Protein AF-A0A6A5DTB0-F1 (afdb_monomer)

Sequence (147 aa):
MGKKVSEDTIIEECEHLIEVFKKFKGEAFDTTQPMNYAVSNIICSIVYGSRFEYDDPEFTSLVDRTNRNIQLVGSPSVQVYNLFPWIGKLIAKRKEFETLTAANKKQNLQLFSRLKETLNPQMCRGFVDAFLVRKQNLEVGKLIITY

InterPro domains:
  IPR001128 Cytochrome P450 [PF00067] (6-135)
  IPR036396 Cytochrome P450 superfamily [G3DSA:1.10.630.10] (1-143)
  IPR036396 Cytochrome P450 superfamily [SSF48264] (4-136)
  IPR050182 Cytochrome P450 family 2 [PTHR24300] (1-135)

Organism: Perca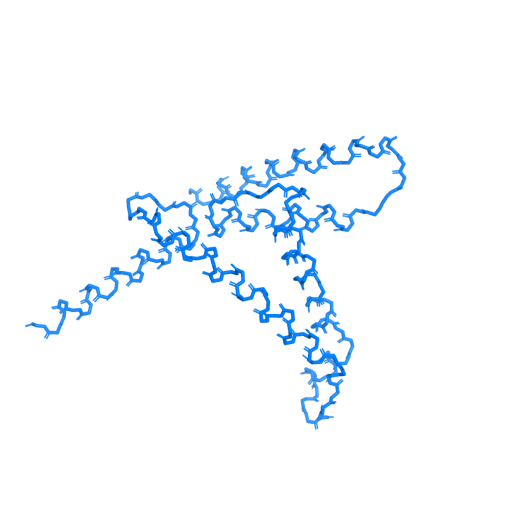 fluviatilis (NCBI:txid8168)

Solvent-accessible surface area (backbone atoms only — not comparable to full-atom values): 8368 Å² total; per-residue (Å²): 114,69,70,58,57,54,50,52,46,48,54,55,39,48,54,55,50,50,58,58,55,58,73,49,72,85,57,92,75,82,59,64,62,63,51,50,52,40,56,48,31,46,50,36,28,51,38,68,41,45,73,72,57,91,82,36,66,74,52,48,54,47,50,53,44,49,53,50,41,51,52,55,62,68,27,69,48,40,50,51,36,72,76,40,68,84,73,56,93,54,56,88,56,51,69,59,47,52,52,44,50,51,54,49,51,52,53,51,51,53,53,52,49,58,50,60,78,70,60,44,86,93,56,61,66,20,49,53,44,50,50,52,46,52,50,53,54,51,54,53,51,53,59,64,74,74,111

Mean predicted aligned error: 6.06 Å

Nearest PDB structures (foldseek):
  5tfu-assembly1_A  TM=8.035E-01  e=6.410E-06  Homo sapiens
  4wnu-assembly4_D  TM=7.936E-01  e=8.398E-06  Homo sapiens
  6csb-assembly2_B  TM=7.909E-01  e=1.889E-05  Homo sapiens
  6csd-assembly2_B  TM=8.050E-01  e=3.422E-05  Homo sapiens
  6csb-assembly4_D  TM=7.932E-01  e=3.422E-05  Homo sapiens

pLDDT: mean 89.62, std 9.79, range [47.06, 97.12]

Structure (mmCIF, N/CA/C/O backbone):
data_AF-A0A6A5DTB0-F1
#
_entry.id   AF-A0A6A5DTB0-F1
#
loop_
_atom_site.group_PDB
_atom_site.id
_atom_site.type_symbol
_atom_site.label_atom_id
_atom_site.label_alt_id
_atom_site.label_comp_id
_atom_site.label_asym_id
_atom_site.label_entity_id
_atom_site.label_seq_id
_atom_site.pdbx_PDB_ins_code
_atom_site.Cartn_x
_atom_site.Cartn_y
_atom_site.Cartn_z
_atom_site.occupancy
_atom_site.B_iso_or_equiv
_atom_site.auth_seq_id
_atom_site.auth_comp_id
_atom_site.auth_asym_id
_atom_site.auth_atom_id
_atom_site.pdbx_PDB_model_num
ATOM 1 N N . MET A 1 1 ? -20.107 -13.807 4.938 1.00 51.94 1 MET A N 1
ATOM 2 C CA . MET A 1 1 ? -20.234 -12.361 4.648 1.00 51.94 1 MET A CA 1
ATOM 3 C C . MET A 1 1 ? -18.918 -11.780 4.135 1.00 51.94 1 MET A C 1
ATOM 5 O O . MET A 1 1 ? -18.940 -11.270 3.031 1.00 51.94 1 MET A O 1
ATOM 9 N N . GLY A 1 2 ? -17.770 -11.972 4.805 1.00 62.22 2 GLY A N 1
ATOM 10 C CA . GLY A 1 2 ? -16.476 -11.443 4.319 1.00 62.22 2 GLY A CA 1
ATOM 11 C C . GLY A 1 2 ? -16.023 -11.914 2.924 1.00 62.22 2 GLY A C 1
ATOM 12 O O . GLY A 1 2 ? -15.535 -11.105 2.153 1.00 62.22 2 GLY A O 1
ATOM 13 N N . LYS A 1 3 ? -16.254 -13.186 2.557 1.00 66.12 3 LYS A N 1
ATOM 14 C CA . LYS A 1 3 ? -15.831 -13.722 1.246 1.00 66.12 3 LYS A CA 1
ATOM 15 C C . LYS A 1 3 ? -16.478 -13.007 0.047 1.00 66.12 3 LYS A C 1
ATOM 17 O O . LYS A 1 3 ? -15.789 -12.774 -0.931 1.00 66.12 3 LYS A O 1
ATOM 22 N N . LYS A 1 4 ? -17.768 -12.652 0.145 1.00 70.56 4 LYS A N 1
ATOM 23 C CA . LYS A 1 4 ? -18.483 -11.932 -0.923 1.00 70.56 4 LYS A CA 1
ATOM 24 C C . LYS A 1 4 ? -17.996 -10.489 -1.046 1.00 70.56 4 LYS A C 1
ATOM 26 O O . LYS A 1 4 ? -17.674 -10.065 -2.136 1.00 70.56 4 LYS A O 1
ATOM 31 N N . VAL A 1 5 ? -17.815 -9.800 0.084 1.00 76.88 5 VAL A N 1
ATOM 32 C CA . VAL A 1 5 ? -17.288 -8.424 0.097 1.00 76.88 5 VAL A CA 1
ATOM 33 C C . VAL A 1 5 ? -15.904 -8.353 -0.554 1.00 76.88 5 VAL A C 1
ATOM 35 O O . VAL A 1 5 ? -15.649 -7.458 -1.345 1.00 76.88 5 VAL A O 1
ATOM 38 N N . SER A 1 6 ? -15.017 -9.314 -0.272 1.00 83.31 6 SER A N 1
ATOM 39 C CA . SER A 1 6 ? -13.704 -9.358 -0.929 1.00 83.31 6 SER A CA 1
ATOM 40 C C . SER A 1 6 ? -13.793 -9.624 -2.432 1.00 83.31 6 SER A C 1
ATOM 42 O O . SER A 1 6 ? -13.006 -9.061 -3.180 1.00 83.31 6 SER A O 1
ATOM 44 N N . GLU A 1 7 ? -14.716 -10.479 -2.873 1.00 91.94 7 GLU A N 1
ATOM 45 C CA . GLU A 1 7 ? -14.945 -10.756 -4.295 1.00 91.94 7 GLU A CA 1
ATOM 46 C C . GLU A 1 7 ? -15.473 -9.516 -5.024 1.00 91.94 7 GLU A C 1
ATOM 48 O O . GLU A 1 7 ? -14.901 -9.135 -6.042 1.00 91.94 7 GLU A O 1
ATOM 53 N N . ASP A 1 8 ? -16.470 -8.838 -4.454 1.00 91.81 8 ASP A N 1
ATOM 54 C CA . ASP A 1 8 ? -17.053 -7.617 -5.016 1.00 91.81 8 ASP A CA 1
ATOM 55 C C . ASP A 1 8 ? -15.987 -6.513 -5.165 1.00 91.81 8 ASP A C 1
ATOM 57 O O . ASP A 1 8 ? -15.861 -5.922 -6.233 1.00 91.81 8 ASP A O 1
ATOM 61 N N . THR A 1 9 ? -15.138 -6.305 -4.147 1.00 92.81 9 THR A N 1
ATOM 62 C CA . THR A 1 9 ? -14.014 -5.350 -4.218 1.00 92.81 9 THR A CA 1
ATOM 63 C C . THR A 1 9 ? -12.985 -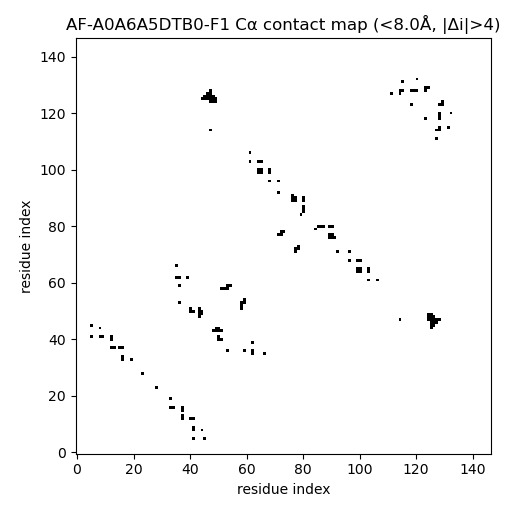5.723 -5.290 1.00 92.81 9 THR A C 1
ATOM 65 O O . THR A 1 9 ? -12.429 -4.845 -5.946 1.00 92.81 9 THR A O 1
ATOM 68 N N . ILE A 1 10 ? -12.693 -7.016 -5.475 1.00 95.56 10 ILE A N 1
ATOM 69 C CA . ILE A 1 10 ? -11.767 -7.462 -6.528 1.00 95.56 10 ILE A CA 1
ATOM 70 C C . ILE A 1 10 ? -12.368 -7.181 -7.907 1.00 95.56 10 ILE A C 1
ATOM 72 O O . ILE A 1 10 ? -11.658 -6.691 -8.781 1.00 95.56 10 ILE A O 1
ATOM 76 N N . ILE A 1 11 ? -13.655 -7.480 -8.098 1.00 96.44 11 ILE A N 1
ATOM 77 C CA . ILE A 1 11 ? -14.357 -7.246 -9.365 1.00 96.44 11 ILE A CA 1
ATOM 78 C C . ILE A 1 11 ? -14.374 -5.749 -9.693 1.00 96.44 11 ILE A C 1
ATOM 80 O O . ILE A 1 11 ? -13.992 -5.378 -10.801 1.00 96.44 11 ILE A O 1
ATOM 84 N N . GLU A 1 12 ? -14.723 -4.900 -8.726 1.00 95.38 12 GLU A N 1
ATOM 85 C CA . GLU A 1 12 ? -14.700 -3.438 -8.870 1.00 95.38 12 GLU A CA 1
ATOM 86 C C . GLU A 1 12 ? -13.308 -2.932 -9.294 1.00 95.38 12 GLU A C 1
ATOM 88 O O . GLU A 1 12 ? -13.166 -2.192 -10.269 1.00 95.38 12 GLU A O 1
ATOM 93 N N . GLU A 1 13 ? -12.238 -3.387 -8.636 1.00 96.94 13 GLU A N 1
ATOM 94 C CA . GLU A 1 13 ? -10.874 -2.987 -9.009 1.00 96.94 13 GLU A CA 1
ATOM 95 C C . GLU A 1 13 ? -10.434 -3.532 -10.372 1.00 96.94 13 GLU A C 1
ATOM 97 O O . GLU A 1 13 ? -9.682 -2.865 -11.088 1.00 96.94 13 GLU A O 1
ATOM 102 N N . CYS A 1 14 ? -10.922 -4.706 -10.783 1.00 96.94 14 CYS A N 1
ATOM 103 C CA . CYS A 1 14 ? -10.700 -5.205 -12.137 1.00 96.94 14 CYS A CA 1
ATOM 104 C C . CYS A 1 14 ? -11.321 -4.281 -13.193 1.00 96.94 14 CYS A C 1
ATOM 106 O O . CYS A 1 14 ? -10.680 -4.038 -14.216 1.00 96.94 14 CYS A O 1
ATOM 108 N N . GLU A 1 15 ? -12.517 -3.735 -12.958 1.00 96.69 15 GLU A N 1
ATOM 109 C CA . GLU A 1 15 ? -13.153 -2.778 -13.875 1.00 96.69 15 GLU A CA 1
ATOM 110 C C . GLU A 1 15 ? -12.305 -1.508 -14.028 1.00 96.69 15 GLU A C 1
ATOM 112 O O . GLU A 1 15 ? -11.998 -1.094 -15.150 1.00 96.69 15 GLU A O 1
ATOM 117 N N . HIS A 1 16 ? -11.822 -0.944 -12.918 1.00 96.12 16 HIS A N 1
ATOM 118 C CA . HI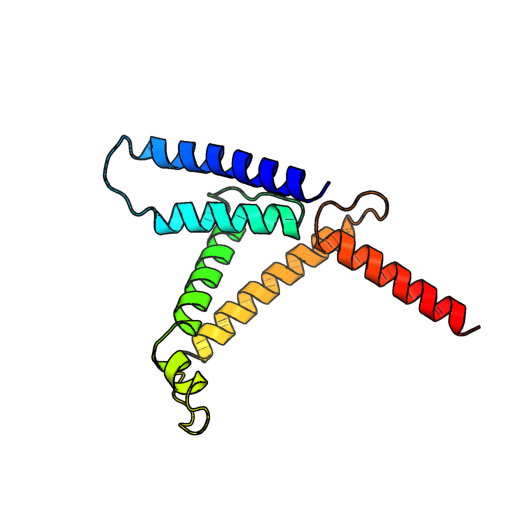S A 1 16 ? -10.924 0.215 -12.946 1.00 96.12 16 HIS A CA 1
ATOM 119 C C . HIS A 1 16 ? -9.611 -0.068 -13.685 1.00 96.12 16 HIS A C 1
ATOM 121 O O . HIS A 1 16 ? -9.158 0.744 -14.498 1.00 96.12 16 H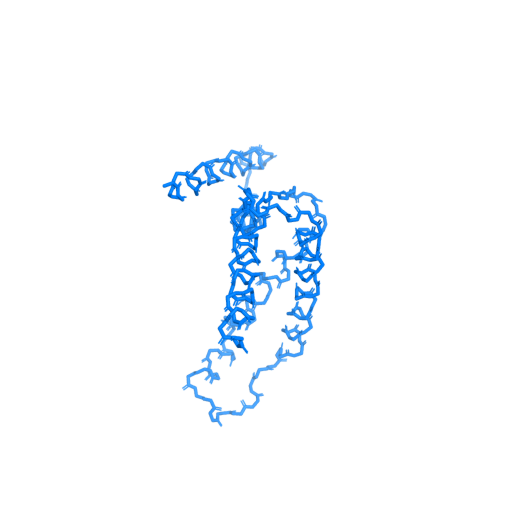IS A O 1
ATOM 127 N N . LEU A 1 17 ? -9.004 -1.229 -13.439 1.00 96.50 17 LEU A N 1
ATOM 128 C CA . LEU A 1 17 ? -7.764 -1.629 -14.094 1.00 96.50 17 LEU A CA 1
ATOM 129 C C . LEU A 1 17 ? -7.950 -1.821 -15.609 1.00 96.50 17 LEU A C 1
ATOM 131 O O . LEU A 1 17 ? -7.092 -1.407 -16.394 1.00 96.50 17 LEU A O 1
ATOM 135 N N . ILE A 1 18 ? -9.083 -2.388 -16.036 1.00 96.25 18 ILE A N 1
ATOM 136 C CA . ILE A 1 18 ? -9.440 -2.519 -17.455 1.00 96.25 18 ILE A CA 1
ATOM 137 C C . ILE A 1 18 ? -9.514 -1.139 -18.121 1.00 96.25 18 ILE A C 1
ATOM 139 O O . ILE A 1 18 ? -8.983 -0.966 -19.222 1.00 96.25 18 ILE A O 1
ATOM 143 N N . GLU A 1 19 ? -10.113 -0.142 -17.466 1.00 96.25 19 GLU A N 1
ATOM 144 C CA . GLU A 1 19 ? -10.169 1.227 -17.996 1.00 96.25 19 GLU A CA 1
ATOM 145 C C . GLU A 1 19 ? -8.783 1.865 -18.132 1.00 96.25 19 GLU A C 1
ATOM 147 O O . GLU A 1 19 ? -8.527 2.591 -19.095 1.00 96.25 19 GLU A O 1
ATOM 152 N N . VAL A 1 20 ? -7.847 1.561 -17.230 1.00 95.25 20 VAL A N 1
ATOM 153 C CA . VAL A 1 20 ? -6.445 1.980 -17.383 1.00 95.25 20 VAL A CA 1
ATOM 154 C C . VAL A 1 20 ? -5.813 1.320 -18.605 1.00 95.25 20 VAL A C 1
ATOM 156 O O . VAL A 1 20 ? -5.191 2.008 -19.412 1.00 95.25 20 VAL A O 1
ATOM 159 N N . PHE A 1 21 ? -6.004 0.014 -18.789 1.00 95.25 21 PHE A N 1
ATOM 160 C CA . PHE A 1 21 ? -5.409 -0.728 -19.904 1.00 95.25 21 PHE A CA 1
ATOM 161 C C . PHE A 1 21 ? -5.940 -0.262 -21.263 1.00 95.25 21 PHE A C 1
ATOM 163 O O . PHE A 1 21 ? -5.171 -0.120 -22.215 1.00 95.25 21 PHE A O 1
ATOM 170 N N . LYS A 1 22 ? -7.232 0.073 -21.354 1.00 96.06 22 LYS A N 1
ATOM 171 C CA . LYS A 1 22 ? -7.841 0.620 -22.578 1.00 96.06 22 LYS A CA 1
ATOM 172 C C . LYS A 1 22 ? -7.170 1.913 -23.057 1.00 96.06 22 LYS A C 1
ATOM 174 O O . LYS A 1 22 ? -7.127 2.153 -24.265 1.00 96.06 22 LYS A O 1
ATOM 179 N N . LYS A 1 23 ? -6.596 2.726 -22.157 1.00 94.81 23 LYS A N 1
ATOM 180 C CA . LYS A 1 23 ? -5.903 3.980 -22.522 1.00 94.81 23 LYS A CA 1
ATOM 181 C C . LYS A 1 23 ? -4.660 3.750 -23.386 1.00 94.81 23 LYS A C 1
ATOM 183 O O . LYS A 1 23 ? -4.313 4.634 -24.165 1.00 94.81 23 LYS A O 1
ATOM 188 N N . PHE A 1 24 ? -4.044 2.571 -23.300 1.00 93.88 24 PHE A N 1
ATOM 189 C CA . PHE A 1 24 ? -2.856 2.204 -24.078 1.00 93.88 24 PHE A CA 1
ATOM 190 C C . PHE A 1 24 ? -3.179 1.690 -25.489 1.00 93.88 24 PHE A C 1
ATOM 192 O O . PHE A 1 24 ? -2.268 1.436 -26.265 1.00 93.88 24 PHE A O 1
ATOM 199 N N . LYS A 1 25 ? -4.464 1.550 -25.856 1.00 94.56 25 LYS A N 1
ATOM 200 C CA . LYS A 1 25 ? -4.923 1.277 -27.237 1.00 94.56 25 LYS A CA 1
ATOM 201 C C . LYS A 1 25 ? -4.249 0.075 -27.928 1.00 94.56 25 LYS A C 1
ATOM 203 O O . LYS A 1 25 ? -4.107 0.060 -29.146 1.00 94.56 25 LYS A O 1
ATOM 208 N N . GLY A 1 26 ? -3.876 -0.947 -27.156 1.00 91.50 26 GLY A N 1
ATOM 209 C CA . GLY A 1 26 ? -3.232 -2.164 -27.666 1.00 91.50 26 GLY A CA 1
ATOM 210 C C . GLY A 1 26 ? -1.718 -2.057 -27.873 1.00 91.50 26 GLY A C 1
ATOM 211 O O . GLY A 1 26 ? -1.108 -3.023 -28.325 1.00 91.50 26 GLY A O 1
ATOM 212 N N . GLU A 1 27 ? -1.103 -0.925 -27.530 1.00 95.50 27 GLU A N 1
ATOM 213 C CA . GLU A 1 27 ? 0.352 -0.779 -27.506 1.00 95.50 27 GLU A CA 1
ATOM 214 C C . GLU A 1 27 ? 0.960 -1.470 -26.279 1.00 95.50 27 GLU A C 1
ATOM 216 O O . GLU A 1 27 ? 0.302 -1.670 -25.256 1.00 95.50 27 GLU A O 1
ATOM 221 N N . ALA A 1 28 ? 2.239 -1.841 -26.376 1.00 94.69 28 ALA A N 1
ATOM 222 C CA . ALA A 1 28 ? 2.971 -2.397 -25.246 1.00 94.69 28 ALA A CA 1
ATOM 223 C C . ALA A 1 28 ? 3.234 -1.314 -24.187 1.00 94.69 28 ALA A C 1
ATOM 225 O O . ALA A 1 28 ? 3.698 -0.221 -24.506 1.00 94.69 28 ALA A O 1
ATOM 226 N N . PHE A 1 29 ? 2.989 -1.639 -22.920 1.00 95.19 29 PHE A N 1
ATOM 227 C CA . PHE A 1 29 ? 3.247 -0.758 -21.782 1.00 95.19 29 PHE A CA 1
ATOM 228 C C . PHE A 1 29 ? 3.653 -1.568 -20.547 1.00 95.19 29 PHE A C 1
ATOM 230 O O . PHE A 1 29 ? 3.457 -2.783 -20.495 1.00 95.19 29 PHE A O 1
ATOM 237 N N . ASP A 1 30 ? 4.224 -0.898 -19.545 1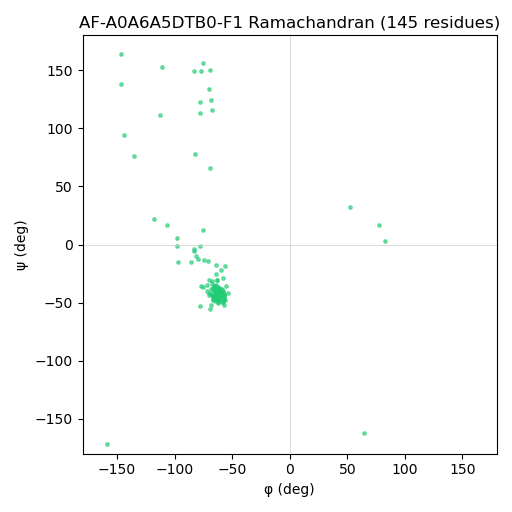.00 94.06 30 ASP A N 1
ATOM 238 C CA . ASP A 1 30 ? 4.556 -1.531 -18.269 1.00 94.06 30 ASP A CA 1
ATOM 239 C C . ASP A 1 30 ? 3.302 -1.681 -17.393 1.00 94.06 30 ASP A C 1
ATOM 241 O O . ASP A 1 30 ? 2.729 -0.702 -16.909 1.00 94.06 30 ASP A O 1
ATOM 245 N N . THR A 1 31 ? 2.882 -2.924 -17.162 1.00 95.06 31 THR A N 1
ATOM 246 C CA . THR A 1 31 ? 1.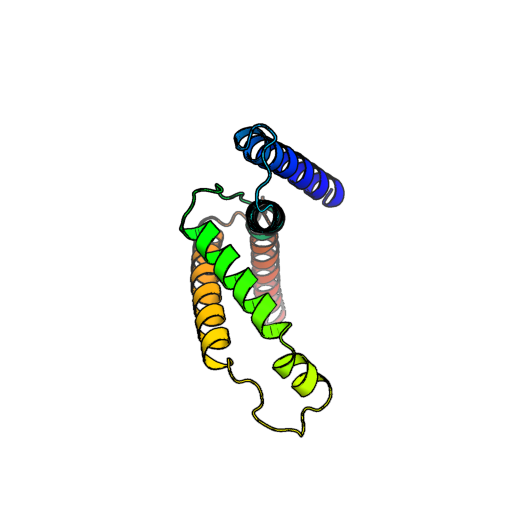722 -3.250 -16.324 1.00 95.06 31 THR A CA 1
ATOM 247 C C . THR A 1 31 ? 2.032 -3.212 -14.830 1.00 95.06 31 THR A C 1
ATOM 249 O O . THR A 1 31 ? 1.108 -3.249 -14.021 1.00 95.06 31 THR A O 1
ATOM 252 N N . THR A 1 32 ? 3.307 -3.154 -14.434 1.00 93.94 32 THR A N 1
ATOM 253 C CA . THR A 1 32 ? 3.740 -3.316 -13.038 1.00 93.94 32 THR A CA 1
ATOM 254 C C . THR A 1 32 ? 3.084 -2.292 -12.118 1.00 93.94 32 THR A C 1
ATOM 256 O O . THR A 1 32 ? 2.520 -2.655 -11.086 1.00 93.94 32 THR A O 1
ATOM 259 N N . GLN A 1 33 ? 3.121 -1.011 -12.491 1.00 93.44 33 GLN A N 1
ATOM 260 C CA . GLN A 1 33 ? 2.550 0.057 -11.671 1.00 93.44 33 GLN A CA 1
ATOM 261 C C . GLN A 1 33 ? 1.011 -0.020 -11.598 1.00 93.44 33 GLN A C 1
ATOM 263 O O . GLN A 1 33 ? 0.506 -0.086 -10.476 1.00 93.44 33 GLN A O 1
ATOM 268 N N . PRO A 1 34 ? 0.257 -0.104 -12.718 1.00 94.94 34 PRO A N 1
ATOM 269 C CA . PRO A 1 34 ? -1.195 -0.295 -12.668 1.00 94.94 34 PRO A CA 1
ATOM 270 C C . PRO A 1 34 ? -1.635 -1.499 -11.826 1.00 94.94 34 PRO A C 1
ATOM 272 O O . PRO A 1 34 ? -2.564 -1.390 -11.029 1.00 94.94 34 PRO A O 1
ATOM 275 N N . MET A 1 35 ? -0.931 -2.632 -11.942 1.00 96.38 35 MET A N 1
ATOM 276 C CA . MET A 1 35 ? -1.215 -3.826 -11.142 1.00 96.38 35 MET A CA 1
ATOM 277 C C . MET A 1 35 ? -0.986 -3.582 -9.649 1.00 96.38 35 MET A C 1
ATOM 279 O O . MET A 1 35 ? -1.809 -3.977 -8.823 1.00 96.38 35 MET A O 1
ATOM 283 N N . ASN A 1 36 ? 0.110 -2.910 -9.288 1.00 96.12 36 ASN A N 1
ATOM 284 C CA . ASN A 1 36 ? 0.395 -2.594 -7.891 1.00 96.12 36 ASN A CA 1
ATOM 285 C C . ASN A 1 36 ? -0.640 -1.630 -7.301 1.00 96.12 36 ASN A C 1
ATOM 287 O O . ASN A 1 36 ? -0.982 -1.771 -6.127 1.00 96.12 36 ASN A O 1
ATOM 291 N N . TYR A 1 37 ? -1.155 -0.682 -8.090 1.00 96.69 37 TYR A N 1
ATOM 292 C CA . TYR A 1 37 ? -2.226 0.221 -7.664 1.00 96.69 37 TYR A CA 1
ATOM 293 C C . TYR A 1 37 ? -3.529 -0.546 -7.431 1.00 96.69 37 TYR A C 1
ATOM 295 O O . TYR A 1 37 ? -4.079 -0.443 -6.338 1.00 96.69 37 TYR A O 1
ATOM 303 N N . ALA A 1 38 ? -3.943 -1.413 -8.358 1.00 97.12 38 ALA A N 1
ATOM 304 C CA . ALA A 1 38 ? -5.132 -2.252 -8.185 1.00 97.12 38 ALA A CA 1
ATOM 305 C C . ALA A 1 38 ? -5.059 -3.128 -6.925 1.00 97.12 38 ALA A C 1
ATOM 307 O O . ALA A 1 38 ? -5.934 -3.075 -6.061 1.00 97.12 38 ALA A O 1
ATOM 308 N N . VAL A 1 39 ? -3.969 -3.885 -6.754 1.00 96.50 39 VAL A N 1
ATOM 309 C CA . VAL A 1 39 ? -3.795 -4.762 -5.582 1.00 96.50 39 VAL A CA 1
ATOM 310 C C . VAL A 1 39 ? -3.754 -3.955 -4.286 1.00 96.50 39 VAL A C 1
ATOM 312 O O . VAL A 1 39 ? -4.365 -4.345 -3.288 1.00 96.50 39 VAL A O 1
ATOM 315 N N . SER A 1 40 ? -3.068 -2.810 -4.293 1.00 96.56 40 SER A N 1
ATOM 316 C CA . SER A 1 40 ? -3.008 -1.940 -3.120 1.00 96.56 40 SER A CA 1
ATOM 317 C C . SER A 1 40 ? -4.375 -1.366 -2.771 1.00 96.56 40 SER A C 1
ATOM 319 O O . SER A 1 40 ? -4.696 -1.294 -1.589 1.00 96.56 40 SER A O 1
ATOM 321 N N . ASN A 1 41 ? -5.200 -1.014 -3.757 1.00 96.56 41 ASN A N 1
ATOM 322 C CA . ASN A 1 41 ? -6.549 -0.515 -3.514 1.00 96.56 41 ASN A CA 1
ATOM 323 C C . ASN A 1 41 ? -7.493 -1.576 -2.957 1.00 96.56 41 ASN A C 1
ATOM 325 O O . ASN A 1 41 ? -8.268 -1.266 -2.054 1.00 96.56 41 ASN A O 1
ATOM 329 N N . ILE A 1 42 ? -7.395 -2.826 -3.419 1.00 96.19 42 ILE A N 1
ATOM 330 C CA . ILE A 1 42 ? -8.145 -3.945 -2.826 1.00 96.19 42 ILE A CA 1
ATOM 331 C C . ILE A 1 42 ? -7.804 -4.049 -1.333 1.00 96.19 42 ILE A C 1
ATOM 333 O O . ILE A 1 42 ? -8.692 -4.099 -0.479 1.00 96.19 42 ILE A O 1
ATOM 337 N N . ILE A 1 43 ? -6.509 -4.017 -0.995 1.00 95.06 43 ILE A N 1
ATOM 338 C CA . ILE A 1 43 ? -6.047 -4.053 0.399 1.00 95.06 43 ILE A CA 1
ATOM 339 C C . ILE A 1 43 ? -6.543 -2.823 1.168 1.00 95.06 43 ILE A C 1
ATOM 341 O O . ILE A 1 43 ? -7.057 -2.968 2.275 1.00 95.06 43 ILE A O 1
ATOM 345 N N . CYS A 1 44 ? -6.425 -1.623 0.598 1.00 94.75 44 CYS A N 1
ATOM 346 C CA . CYS A 1 44 ? -6.872 -0.381 1.225 1.00 94.75 44 CYS A CA 1
ATOM 347 C C . CYS A 1 44 ? -8.376 -0.393 1.512 1.00 94.75 44 CYS A C 1
ATOM 349 O O . CYS A 1 44 ? -8.789 -0.036 2.615 1.00 94.75 44 CYS A O 1
ATOM 351 N N . SER A 1 45 ? -9.180 -0.884 0.574 1.00 94.81 45 SER A N 1
ATOM 352 C CA . SER A 1 45 ? -10.629 -1.003 0.724 1.00 94.81 45 SER A CA 1
ATOM 353 C C . SER A 1 45 ? -10.992 -1.958 1.858 1.00 94.81 45 SER A C 1
ATOM 355 O O . SER A 1 45 ? -11.834 -1.638 2.689 1.00 94.81 45 SER A O 1
ATOM 357 N N . ILE A 1 46 ? -10.286 -3.084 1.991 1.00 93.50 46 ILE A N 1
ATOM 358 C CA . ILE A 1 46 ? -10.498 -4.029 3.100 1.00 93.50 46 ILE A CA 1
ATOM 359 C C . ILE A 1 46 ? -10.022 -3.445 4.443 1.00 93.50 46 ILE A C 1
ATOM 361 O O . ILE A 1 46 ? -10.669 -3.621 5.481 1.00 93.50 46 ILE A O 1
ATOM 365 N N . VAL A 1 47 ? -8.872 -2.766 4.455 1.00 93.69 47 VAL A N 1
ATOM 366 C CA . VAL A 1 47 ? -8.232 -2.284 5.686 1.00 93.69 47 VAL A CA 1
ATOM 367 C C . VAL A 1 47 ? -8.914 -1.027 6.221 1.00 93.69 47 VAL A C 1
ATOM 369 O O . VAL A 1 47 ? -9.297 -0.986 7.393 1.00 93.69 47 VAL A O 1
ATOM 372 N N . TYR A 1 48 ? -9.068 -0.014 5.374 1.00 93.25 48 TYR A N 1
ATOM 373 C CA . TYR A 1 48 ? -9.577 1.309 5.734 1.00 93.25 48 TYR A CA 1
ATOM 374 C C . TYR A 1 48 ? -11.073 1.470 5.451 1.00 93.25 48 TYR A C 1
ATOM 376 O O . TYR A 1 48 ? -11.683 2.398 5.975 1.00 93.25 48 TYR A O 1
ATOM 384 N N . GLY A 1 49 ? -11.675 0.572 4.665 1.00 91.81 49 GLY A N 1
ATOM 385 C CA . GLY A 1 49 ? -13.061 0.716 4.218 1.00 91.81 49 GLY A CA 1
ATOM 386 C C . GLY A 1 49 ? -13.228 1.725 3.080 1.00 91.81 49 GLY A C 1
ATOM 387 O O . GLY A 1 49 ? -14.334 2.216 2.876 1.00 91.81 49 GLY A O 1
ATOM 388 N N . SER A 1 50 ? -12.143 2.090 2.388 1.00 90.75 50 SER A N 1
ATOM 389 C CA . SER A 1 50 ? -12.151 3.100 1.326 1.00 90.75 50 SER A CA 1
ATOM 390 C C . SER A 1 50 ? -11.149 2.787 0.214 1.00 90.75 50 SER A C 1
ATOM 392 O O . SER A 1 50 ? -9.999 2.433 0.495 1.00 90.75 50 SER A O 1
ATOM 394 N N . ARG A 1 51 ? -11.583 3.006 -1.029 1.00 93.31 51 ARG A N 1
ATOM 395 C CA . ARG A 1 51 ? -10.755 3.026 -2.238 1.00 93.31 51 ARG A CA 1
ATOM 396 C C . ARG A 1 51 ? -10.097 4.400 -2.416 1.00 93.31 51 ARG A C 1
ATOM 398 O O . ARG A 1 51 ? -10.681 5.411 -2.031 1.00 93.31 51 ARG A O 1
ATOM 405 N N . PHE A 1 52 ? -8.912 4.432 -3.021 1.00 94.69 52 PHE A N 1
ATOM 406 C CA . PHE A 1 52 ? -8.235 5.659 -3.442 1.00 94.69 52 PHE A CA 1
ATOM 407 C C . PHE A 1 52 ? -8.189 5.767 -4.968 1.00 94.69 52 PHE A C 1
ATOM 409 O O . PHE A 1 52 ? -8.187 4.758 -5.673 1.00 94.69 52 PHE A O 1
ATOM 416 N N . GLU A 1 53 ? -8.128 6.983 -5.502 1.00 94.75 53 GLU A N 1
ATOM 417 C CA . GLU A 1 53 ? -7.968 7.163 -6.944 1.00 94.75 53 GLU A CA 1
ATOM 418 C C . GLU A 1 53 ? -6.524 6.906 -7.390 1.00 94.75 53 GLU A C 1
ATOM 420 O O . GLU A 1 53 ? -5.569 7.135 -6.649 1.00 94.75 53 GLU A O 1
ATOM 425 N N . TYR A 1 54 ? -6.341 6.427 -8.623 1.00 94.00 54 TYR A N 1
ATOM 426 C CA . TYR A 1 54 ? -5.001 6.121 -9.148 1.00 94.00 54 TYR A CA 1
ATOM 427 C C . TYR A 1 54 ? -4.165 7.374 -9.442 1.00 94.00 54 TYR A C 1
ATOM 429 O O . TYR A 1 54 ? -2.960 7.260 -9.650 1.00 94.00 54 TYR A O 1
ATOM 437 N N . ASP A 1 55 ? -4.782 8.553 -9.476 1.00 92.62 55 ASP A N 1
ATOM 438 C CA . ASP A 1 55 ? -4.114 9.848 -9.589 1.00 92.62 55 ASP A CA 1
ATOM 439 C C . ASP A 1 55 ? -3.931 10.551 -8.234 1.00 92.62 55 ASP A C 1
ATOM 441 O O . ASP A 1 55 ? -3.310 11.613 -8.193 1.00 92.62 55 ASP A O 1
ATOM 445 N N . ASP A 1 56 ? -4.393 9.956 -7.125 1.00 95.94 56 ASP A N 1
ATOM 446 C CA . ASP A 1 56 ? -4.177 10.492 -5.781 1.00 95.94 56 ASP A CA 1
ATOM 447 C C . ASP A 1 56 ? -2.678 10.417 -5.409 1.00 95.94 56 ASP A C 1
ATOM 449 O O . ASP A 1 56 ? -2.113 9.320 -5.262 1.00 95.94 56 ASP A O 1
ATOM 453 N N . PRO A 1 57 ? -1.996 11.563 -5.211 1.00 94.62 57 PRO A N 1
ATOM 454 C CA . PRO A 1 57 ? -0.582 11.589 -4.848 1.00 94.62 57 PRO A CA 1
ATOM 455 C C . PRO A 1 57 ? -0.283 10.940 -3.489 1.00 94.62 57 PRO A C 1
ATOM 457 O O . PRO A 1 57 ? 0.808 10.401 -3.289 1.00 94.62 57 PRO A O 1
ATOM 460 N N . GLU A 1 58 ? -1.222 10.990 -2.536 1.00 92.38 58 GLU A N 1
ATOM 461 C CA . GLU A 1 58 ? -1.057 10.377 -1.214 1.00 92.38 58 GLU A CA 1
ATOM 462 C C . GLU A 1 58 ? -1.046 8.845 -1.341 1.00 92.38 58 GLU A C 1
ATOM 464 O O . GLU A 1 58 ? -0.199 8.167 -0.740 1.00 92.38 58 GLU A O 1
ATOM 469 N N . PHE A 1 59 ? -1.942 8.304 -2.168 1.00 95.25 59 PHE A N 1
ATOM 470 C CA . PHE A 1 59 ? -2.031 6.877 -2.459 1.00 95.25 59 PHE A CA 1
ATOM 471 C C . PHE A 1 59 ? -0.845 6.376 -3.284 1.00 95.25 59 PHE A C 1
ATOM 473 O O . PHE A 1 59 ? -0.127 5.473 -2.849 1.00 95.25 59 PHE A O 1
ATOM 480 N N . THR A 1 60 ? -0.582 6.987 -4.438 1.00 95.88 60 THR A N 1
ATOM 481 C CA . THR A 1 60 ? 0.507 6.566 -5.337 1.00 95.88 60 THR A CA 1
ATOM 482 C C . THR A 1 60 ? 1.862 6.595 -4.626 1.00 95.88 60 THR A C 1
ATOM 484 O O . THR A 1 60 ? 2.601 5.611 -4.662 1.00 95.88 60 THR A O 1
ATOM 487 N N . SER A 1 61 ? 2.141 7.637 -3.831 1.00 95.44 61 SER A N 1
ATOM 488 C CA . SER A 1 61 ? 3.354 7.714 -3.005 1.00 95.44 61 SER A CA 1
ATOM 489 C C . SER A 1 61 ? 3.446 6.597 -1.959 1.00 95.44 61 SER A C 1
ATOM 491 O O . SER A 1 61 ? 4.535 6.087 -1.675 1.00 95.44 61 SER A O 1
ATOM 493 N N . LEU A 1 62 ? 2.333 6.209 -1.329 1.00 95.88 62 LEU A N 1
ATOM 494 C CA . LEU A 1 62 ? 2.302 5.083 -0.389 1.00 95.88 62 LEU A CA 1
ATOM 495 C C . LEU A 1 62 ? 2.639 3.765 -1.080 1.00 95.88 62 LEU A C 1
ATOM 497 O O . LEU A 1 62 ? 3.460 2.998 -0.562 1.00 95.88 62 LEU A O 1
ATOM 501 N N . VAL A 1 63 ? 2.028 3.513 -2.237 1.00 96.62 63 VAL A N 1
ATOM 502 C CA . VAL A 1 63 ? 2.244 2.283 -3.001 1.00 96.62 63 VAL A CA 1
ATOM 503 C C . VAL A 1 63 ? 3.678 2.218 -3.516 1.00 96.62 63 VAL A C 1
ATOM 505 O O . VAL A 1 63 ? 4.351 1.211 -3.305 1.00 96.62 63 VAL A O 1
ATOM 508 N N . ASP A 1 64 ? 4.207 3.305 -4.070 1.00 96.00 64 ASP A N 1
ATOM 509 C CA . ASP A 1 64 ? 5.568 3.349 -4.611 1.00 96.00 64 ASP A CA 1
ATOM 510 C C . ASP A 1 64 ? 6.629 3.123 -3.523 1.00 96.00 64 ASP A C 1
ATOM 512 O O . ASP A 1 64 ? 7.552 2.318 -3.693 1.00 96.00 64 ASP A O 1
ATOM 516 N N . ARG A 1 65 ? 6.472 3.753 -2.348 1.00 96.50 65 ARG A N 1
ATOM 517 C CA . ARG A 1 65 ? 7.352 3.503 -1.190 1.00 96.50 65 ARG A CA 1
ATOM 518 C C . ARG A 1 65 ? 7.240 2.064 -0.690 1.00 96.50 65 ARG A C 1
ATOM 520 O O . ARG A 1 65 ? 8.248 1.472 -0.301 1.00 96.50 65 ARG A O 1
ATOM 527 N N . THR A 1 66 ? 6.037 1.490 -0.701 1.00 95.62 66 THR A N 1
ATOM 528 C CA . THR A 1 66 ? 5.805 0.094 -0.298 1.00 95.62 66 THR A CA 1
ATOM 529 C C . THR A 1 66 ? 6.466 -0.879 -1.271 1.00 95.62 66 THR A C 1
ATOM 531 O O . THR A 1 66 ? 7.220 -1.748 -0.834 1.00 95.62 66 THR A O 1
ATOM 534 N N . ASN A 1 67 ? 6.293 -0.677 -2.577 1.00 95.06 67 ASN A N 1
ATOM 535 C CA . ASN A 1 67 ? 6.954 -1.454 -3.624 1.00 95.06 67 ASN A CA 1
ATOM 536 C C . ASN A 1 67 ? 8.474 -1.385 -3.487 1.00 95.06 67 ASN A C 1
ATOM 538 O O . ASN A 1 67 ? 9.158 -2.409 -3.543 1.00 95.06 67 ASN A O 1
ATOM 542 N N . ARG A 1 68 ? 9.014 -0.189 -3.226 1.00 94.81 68 ARG A N 1
ATOM 543 C CA . ARG A 1 68 ? 10.446 -0.026 -2.988 1.00 94.81 68 ARG A CA 1
ATOM 544 C C . ARG A 1 68 ? 10.909 -0.787 -1.747 1.00 94.81 68 ARG A C 1
ATOM 546 O O . ARG A 1 68 ? 11.924 -1.474 -1.809 1.00 94.81 68 ARG A O 1
ATOM 553 N N . ASN A 1 69 ? 10.168 -0.722 -0.644 1.00 93.62 69 ASN A N 1
ATOM 554 C CA . ASN A 1 69 ? 10.476 -1.499 0.557 1.00 93.62 69 ASN A CA 1
ATOM 555 C C . ASN A 1 69 ? 10.468 -3.010 0.292 1.00 93.62 69 ASN A C 1
ATOM 557 O O . ASN A 1 69 ? 11.383 -3.698 0.741 1.00 93.62 69 ASN A O 1
ATOM 561 N N . ILE A 1 70 ? 9.498 -3.520 -0.472 1.00 92.50 70 ILE A N 1
ATOM 562 C CA . ILE A 1 70 ? 9.435 -4.938 -0.856 1.00 92.50 70 ILE A CA 1
ATOM 563 C C . ILE A 1 70 ? 10.677 -5.330 -1.664 1.00 92.50 70 ILE A C 1
ATOM 565 O O . ILE A 1 70 ? 11.317 -6.332 -1.349 1.00 92.50 70 ILE A O 1
ATOM 569 N N . GLN A 1 71 ? 11.087 -4.515 -2.641 1.00 92.56 71 GLN A N 1
ATOM 570 C CA . GLN A 1 71 ? 12.319 -4.754 -3.403 1.00 92.56 71 GLN A CA 1
ATOM 571 C C . GLN A 1 71 ? 13.572 -4.750 -2.514 1.00 92.56 71 GLN A C 1
ATOM 573 O O . GLN A 1 71 ? 14.479 -5.556 -2.716 1.00 92.56 71 GLN A O 1
ATOM 578 N N . LEU A 1 72 ? 13.640 -3.850 -1.526 1.00 91.25 72 LEU A N 1
ATOM 579 C CA . LEU A 1 72 ? 14.765 -3.778 -0.591 1.00 91.25 72 LEU A CA 1
ATOM 580 C C . LEU A 1 72 ? 14.837 -5.023 0.300 1.00 91.25 72 LEU A C 1
ATOM 582 O O . LEU A 1 72 ? 15.915 -5.599 0.447 1.00 91.25 72 LEU A O 1
ATOM 586 N N . VAL A 1 73 ? 13.704 -5.468 0.849 1.00 89.62 73 VAL A N 1
ATOM 587 C CA . VAL A 1 73 ? 13.623 -6.683 1.679 1.00 89.62 73 VAL A CA 1
ATOM 588 C C . VAL A 1 73 ? 13.886 -7.943 0.852 1.00 89.62 73 VAL A C 1
ATOM 590 O O . VAL A 1 73 ? 14.513 -8.879 1.339 1.00 89.62 73 VAL A O 1
ATOM 593 N N . GLY A 1 74 ? 13.475 -7.951 -0.416 1.00 89.25 74 GLY A N 1
ATOM 594 C CA . GLY A 1 74 ? 13.750 -9.029 -1.362 1.00 89.25 74 GLY A CA 1
ATOM 595 C C . GLY A 1 74 ? 15.163 -9.017 -1.952 1.00 89.25 74 GLY A C 1
ATOM 596 O O . GLY A 1 74 ? 15.481 -9.898 -2.747 1.00 89.25 74 GLY A O 1
ATOM 597 N N . SER A 1 75 ? 16.017 -8.049 -1.608 1.00 89.81 75 SER A N 1
ATOM 598 C CA . SER A 1 75 ? 17.344 -7.924 -2.220 1.00 89.81 75 SER A CA 1
ATOM 599 C C . SER A 1 75 ? 18.299 -9.061 -1.812 1.00 89.81 75 SER A C 1
ATOM 601 O O . SER A 1 75 ? 18.215 -9.556 -0.684 1.00 89.81 75 SER A O 1
ATOM 603 N N . PRO A 1 76 ? 19.264 -9.451 -2.674 1.00 88.19 76 PRO A N 1
ATOM 604 C CA . PRO A 1 76 ? 20.195 -10.541 -2.370 1.00 88.19 76 PRO A CA 1
ATOM 605 C C . PRO A 1 76 ? 20.970 -10.351 -1.062 1.00 88.19 76 PRO A C 1
ATOM 607 O O . PRO A 1 76 ? 21.196 -11.311 -0.333 1.00 88.19 76 PRO A O 1
ATOM 610 N N . SER A 1 77 ? 21.340 -9.112 -0.721 1.00 85.88 77 SER A N 1
ATOM 611 C CA . SER A 1 77 ? 22.059 -8.827 0.525 1.00 85.88 77 SER A CA 1
ATOM 612 C C . SER A 1 77 ? 21.213 -9.095 1.771 1.00 85.88 77 SER A C 1
ATOM 614 O O . SER A 1 77 ? 21.736 -9.607 2.760 1.00 85.88 77 SER A O 1
ATOM 616 N N . VAL A 1 78 ? 19.909 -8.802 1.722 1.00 86.50 78 VAL A N 1
ATOM 617 C CA . VAL A 1 78 ? 18.971 -9.128 2.806 1.00 86.50 78 VAL A CA 1
ATOM 618 C C . VAL A 1 78 ? 18.705 -10.630 2.856 1.00 86.50 78 VAL A C 1
ATOM 620 O O . VAL A 1 78 ? 18.701 -11.200 3.942 1.00 86.50 78 VAL A O 1
ATOM 623 N N . GLN A 1 79 ? 18.560 -11.299 1.709 1.00 87.81 79 GLN A N 1
ATOM 624 C CA . GLN A 1 79 ? 18.379 -12.755 1.671 1.00 87.81 79 GLN A CA 1
ATOM 625 C C . GLN A 1 79 ? 19.581 -13.504 2.269 1.00 87.81 79 GLN A C 1
ATOM 627 O O . GLN A 1 79 ? 19.396 -14.399 3.090 1.00 87.81 79 GLN A O 1
ATOM 632 N N . VAL A 1 80 ? 20.811 -13.102 1.930 1.00 87.56 80 VAL A N 1
ATOM 633 C CA . VAL A 1 80 ? 22.037 -13.676 2.512 1.00 87.56 80 VAL A CA 1
ATOM 634 C C . VAL A 1 80 ? 22.107 -13.420 4.016 1.00 87.56 80 VAL A C 1
ATOM 636 O O . VAL A 1 80 ? 22.425 -14.337 4.769 1.00 87.56 80 VAL A O 1
ATOM 639 N N . TYR A 1 81 ? 21.765 -12.209 4.470 1.00 85.69 81 TYR A N 1
ATOM 640 C CA . TYR A 1 81 ? 21.683 -11.903 5.900 1.00 85.69 81 TYR A CA 1
ATOM 641 C C . TYR A 1 81 ? 20.643 -12.775 6.622 1.00 85.69 81 TYR A C 1
ATOM 643 O O . TYR A 1 81 ? 20.915 -13.266 7.713 1.00 85.69 81 TYR A O 1
ATOM 651 N N . ASN A 1 82 ? 19.480 -13.019 6.010 1.00 86.06 82 ASN A N 1
ATOM 652 C CA . ASN A 1 82 ? 18.438 -13.873 6.585 1.00 86.06 82 ASN A CA 1
ATOM 653 C C . ASN A 1 82 ? 18.876 -15.343 6.697 1.00 86.06 82 ASN A C 1
ATOM 655 O O . ASN A 1 82 ? 18.502 -16.011 7.657 1.00 86.06 82 ASN A O 1
ATOM 659 N N . LEU A 1 83 ? 19.664 -15.846 5.739 1.00 89.62 83 LEU A N 1
ATOM 660 C CA . LEU A 1 83 ? 20.216 -17.207 5.775 1.00 89.62 83 LEU A CA 1
ATOM 661 C C . LEU A 1 83 ? 21.374 -17.340 6.771 1.00 89.62 83 LEU A C 1
ATOM 663 O O . LEU A 1 83 ? 21.510 -18.368 7.431 1.00 89.62 83 LEU A O 1
ATOM 667 N N . PHE A 1 84 ? 22.198 -16.300 6.890 1.00 89.06 84 PHE A N 1
ATOM 668 C CA . PHE A 1 84 ? 23.403 -16.304 7.711 1.00 89.06 84 PHE A CA 1
ATOM 669 C C . PHE A 1 84 ? 23.509 -15.012 8.538 1.00 89.06 84 PHE A C 1
ATOM 671 O O . PHE A 1 84 ? 24.321 -14.129 8.233 1.00 89.06 84 PHE A O 1
ATOM 678 N N . PRO A 1 85 ? 22.729 -14.889 9.627 1.00 82.00 85 PRO A N 1
ATOM 679 C CA . PRO A 1 85 ? 22.636 -13.650 10.405 1.00 82.00 85 PRO A CA 1
ATOM 680 C C . PRO A 1 85 ? 23.957 -13.249 11.080 1.00 82.00 85 PRO A C 1
ATOM 682 O O . PRO A 1 85 ? 24.142 -12.088 11.451 1.00 82.00 85 PRO A O 1
ATOM 685 N N . TRP A 1 86 ? 24.903 -14.186 11.209 1.00 84.69 86 TRP A N 1
ATOM 686 C CA . TRP A 1 86 ? 26.238 -13.945 11.756 1.00 84.69 86 TRP A CA 1
ATOM 687 C C . TRP A 1 86 ? 27.187 -13.199 10.803 1.00 84.69 86 TRP A C 1
ATOM 689 O O . TRP A 1 86 ? 28.211 -12.704 11.264 1.00 84.69 86 TRP A O 1
ATOM 699 N N . ILE A 1 87 ? 26.871 -13.059 9.505 1.00 75.31 87 ILE A N 1
ATOM 700 C CA . ILE A 1 87 ? 27.745 -12.379 8.516 1.00 75.31 87 ILE A CA 1
ATOM 701 C C . ILE A 1 87 ? 27.705 -10.832 8.666 1.00 75.31 87 ILE A C 1
ATOM 703 O O . ILE A 1 87 ? 28.259 -10.080 7.870 1.00 75.31 87 ILE A O 1
ATOM 707 N N . GLY A 1 88 ? 27.140 -10.298 9.752 1.00 67.00 88 GLY A N 1
ATOM 708 C CA . GLY A 1 88 ? 27.238 -8.873 10.080 1.00 67.00 88 GLY A CA 1
ATOM 709 C C . GLY A 1 88 ? 26.551 -7.946 9.062 1.00 67.00 88 GLY A C 1
ATOM 710 O O . GLY A 1 88 ? 25.669 -8.355 8.313 1.00 67.00 88 GLY A O 1
ATOM 711 N N . LYS A 1 89 ? 26.898 -6.649 9.093 1.00 65.38 89 LYS A N 1
ATOM 712 C CA . LYS A 1 89 ? 26.168 -5.527 8.453 1.00 65.38 89 LYS A CA 1
ATOM 713 C C . LYS A 1 89 ? 26.217 -5.521 6.908 1.00 65.38 89 LYS A C 1
ATOM 715 O O . LYS A 1 89 ? 26.737 -4.586 6.310 1.00 65.38 89 LYS A O 1
ATOM 720 N N . LEU A 1 90 ? 25.611 -6.508 6.254 1.00 65.56 90 LEU A N 1
ATOM 721 C CA . LEU A 1 90 ? 25.500 -6.595 4.788 1.00 65.56 90 LEU A CA 1
ATOM 722 C C . LEU A 1 90 ? 24.343 -5.781 4.183 1.00 65.56 90 LEU A C 1
ATOM 724 O O . LEU A 1 90 ? 24.237 -5.663 2.962 1.00 65.56 90 LEU A O 1
ATOM 728 N N . ILE A 1 91 ? 23.477 -5.176 5.001 1.00 71.50 91 ILE A N 1
ATOM 729 C CA . ILE A 1 91 ? 22.309 -4.433 4.506 1.00 71.50 91 ILE A CA 1
ATOM 730 C C . ILE A 1 91 ? 22.724 -3.012 4.088 1.00 71.50 91 ILE A C 1
ATOM 732 O O . ILE A 1 91 ? 22.473 -2.032 4.790 1.00 71.50 91 ILE A O 1
ATOM 736 N N . ALA A 1 92 ? 23.343 -2.899 2.909 1.00 69.94 92 ALA A N 1
ATOM 737 C CA . ALA A 1 92 ? 23.835 -1.644 2.325 1.00 69.94 92 ALA A CA 1
ATOM 738 C C . ALA A 1 92 ? 22.758 -0.546 2.172 1.00 69.94 92 ALA A C 1
ATOM 740 O O . ALA A 1 92 ? 23.083 0.632 2.052 1.00 69.94 92 ALA A O 1
ATOM 741 N N . LYS A 1 93 ? 21.469 -0.913 2.213 1.00 82.38 93 LYS A N 1
ATOM 742 C CA . LYS A 1 93 ? 20.323 -0.004 2.023 1.00 82.38 93 LYS A CA 1
ATOM 743 C C . LYS A 1 93 ? 19.405 0.110 3.240 1.00 82.38 93 LYS A C 1
ATOM 745 O O . LYS A 1 93 ? 18.250 0.511 3.125 1.00 82.38 93 LYS A O 1
ATOM 750 N N . ARG A 1 94 ? 19.915 -0.210 4.433 1.00 84.56 94 ARG A N 1
ATOM 751 C CA . ARG A 1 94 ? 19.128 -0.172 5.674 1.00 84.56 94 ARG A CA 1
ATOM 752 C C . ARG A 1 94 ? 18.519 1.208 5.951 1.00 84.56 94 ARG A C 1
ATOM 754 O O . ARG A 1 94 ? 17.344 1.293 6.278 1.00 84.56 94 ARG A O 1
ATOM 761 N N . LYS A 1 95 ? 19.291 2.285 5.769 1.00 89.25 95 LYS A N 1
ATOM 762 C CA . LYS A 1 95 ? 18.826 3.663 6.009 1.00 89.25 95 LYS A CA 1
ATOM 763 C C . LYS A 1 95 ? 17.687 4.072 5.068 1.00 89.25 95 LYS A C 1
ATOM 765 O O . LYS A 1 95 ? 16.758 4.759 5.485 1.00 89.25 95 LYS A O 1
ATOM 770 N N . GLU A 1 96 ? 17.758 3.649 3.806 1.00 92.12 96 GLU A N 1
ATOM 771 C CA . GLU A 1 96 ? 16.695 3.868 2.817 1.00 92.12 96 GLU A CA 1
ATOM 772 C C . GLU A 1 96 ? 15.411 3.157 3.267 1.00 92.12 96 GLU A C 1
ATOM 774 O O . GLU A 1 96 ? 14.373 3.799 3.402 1.00 92.12 96 GLU A O 1
ATOM 779 N N . PHE A 1 97 ? 15.511 1.870 3.617 1.00 91.06 97 PHE A N 1
ATOM 780 C CA . PHE A 1 97 ? 14.389 1.079 4.131 1.00 91.06 97 PHE A CA 1
ATOM 781 C C . PHE A 1 97 ? 13.753 1.693 5.389 1.00 91.06 97 PHE A C 1
ATOM 783 O O . PHE A 1 97 ? 12.532 1.824 5.473 1.00 91.06 97 PHE A O 1
ATOM 790 N N . GLU A 1 98 ? 14.567 2.110 6.363 1.00 92.31 98 GLU A N 1
ATOM 791 C CA . GLU A 1 98 ? 14.090 2.756 7.592 1.00 92.31 98 GLU A CA 1
ATOM 792 C C . GLU A 1 98 ? 13.350 4.067 7.288 1.00 92.31 98 GLU A C 1
ATOM 794 O O . GLU A 1 98 ? 12.282 4.317 7.847 1.00 92.31 98 GLU A O 1
ATOM 799 N N . THR A 1 99 ? 13.869 4.870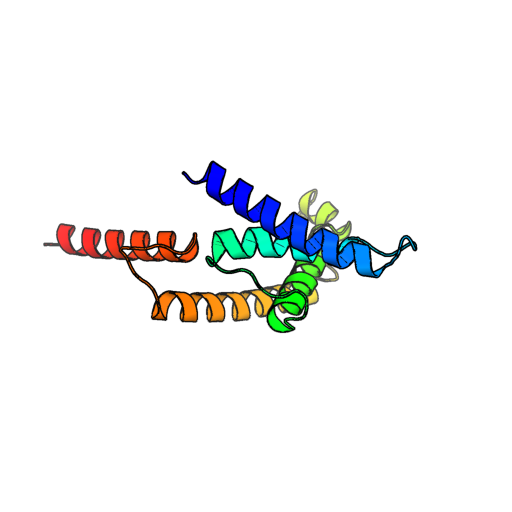 6.355 1.00 96.06 99 THR A N 1
ATOM 800 C CA . THR A 1 99 ? 13.268 6.152 5.952 1.00 96.06 99 THR A CA 1
ATOM 801 C C . THR A 1 99 ? 11.910 5.947 5.281 1.00 96.06 99 THR A C 1
ATOM 803 O O . THR A 1 99 ? 10.920 6.572 5.668 1.00 96.06 99 THR A O 1
ATOM 806 N N . LEU A 1 100 ? 11.838 5.034 4.310 1.00 95.69 100 LEU A N 1
ATOM 807 C CA . LEU A 1 100 ? 10.605 4.698 3.596 1.00 95.69 100 LEU A CA 1
ATOM 808 C C . LEU A 1 100 ? 9.555 4.107 4.547 1.00 95.69 100 LEU A C 1
ATOM 810 O O . LEU A 1 100 ? 8.393 4.511 4.530 1.00 95.69 100 LEU A O 1
ATOM 814 N N . THR A 1 101 ? 9.974 3.198 5.431 1.00 94.00 101 THR A N 1
ATOM 815 C CA . THR A 1 101 ? 9.104 2.591 6.449 1.00 94.00 101 THR A CA 1
ATOM 816 C C . THR A 1 101 ? 8.567 3.632 7.429 1.00 94.00 101 THR A C 1
ATOM 818 O O . THR A 1 101 ? 7.374 3.627 7.735 1.00 94.00 101 THR A O 1
ATOM 821 N N . ALA A 1 102 ? 9.403 4.562 7.898 1.00 97.06 102 ALA A N 1
ATOM 822 C CA . ALA A 1 102 ? 8.971 5.643 8.782 1.00 97.06 102 ALA A CA 1
ATOM 823 C C . ALA A 1 102 ? 7.947 6.564 8.100 1.00 97.06 102 ALA A C 1
ATOM 825 O O . ALA A 1 102 ? 6.941 6.931 8.712 1.00 97.06 102 ALA A O 1
ATOM 826 N N . ALA A 1 103 ? 8.163 6.890 6.825 1.00 96.69 103 ALA A N 1
ATOM 827 C CA . ALA A 1 103 ? 7.248 7.719 6.053 1.00 96.69 103 ALA A CA 1
ATOM 828 C C . ALA A 1 103 ? 5.888 7.022 5.835 1.00 96.69 103 ALA A C 1
ATOM 830 O O . ALA A 1 103 ? 4.844 7.648 6.035 1.00 96.69 103 ALA A O 1
ATOM 831 N N . ASN A 1 104 ? 5.883 5.725 5.504 1.00 95.19 104 ASN A N 1
ATOM 832 C CA . ASN A 1 104 ? 4.649 4.940 5.376 1.00 95.19 104 ASN A CA 1
ATOM 833 C C . ASN A 1 104 ? 3.929 4.803 6.719 1.00 95.19 104 ASN A C 1
ATOM 835 O O . ASN A 1 104 ? 2.707 4.920 6.783 1.00 95.19 104 ASN A O 1
ATOM 839 N N . LYS A 1 105 ? 4.671 4.593 7.812 1.00 96.12 105 LYS A N 1
ATOM 840 C CA . LYS A 1 105 ? 4.103 4.534 9.163 1.00 96.12 105 LYS A CA 1
ATOM 841 C C . LYS A 1 105 ? 3.422 5.850 9.536 1.00 96.12 105 LYS A C 1
ATOM 843 O O . LYS A 1 105 ? 2.316 5.821 10.065 1.00 96.12 105 LYS A O 1
ATOM 848 N N . LYS A 1 106 ? 4.051 6.993 9.243 1.00 96.75 106 LYS A N 1
ATOM 849 C CA . LYS A 1 106 ? 3.472 8.319 9.505 1.00 96.75 106 LYS A CA 1
ATOM 850 C C . LYS A 1 106 ? 2.135 8.500 8.784 1.00 96.75 106 LYS A C 1
ATOM 852 O O . LYS A 1 106 ?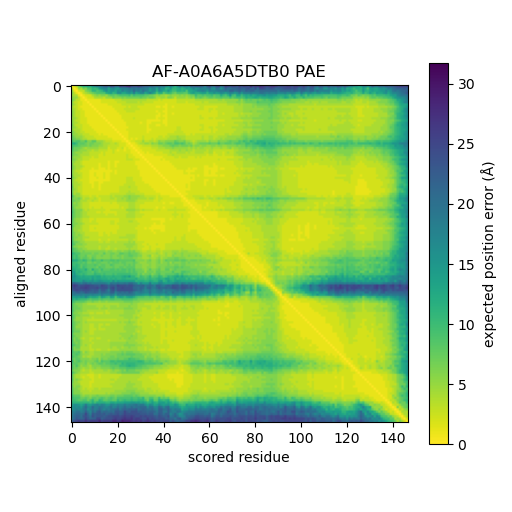 1.160 8.869 9.428 1.00 96.75 106 LYS A O 1
ATOM 857 N N . GLN A 1 107 ? 2.081 8.195 7.489 1.00 94.56 107 GLN A N 1
ATOM 858 C CA . GLN A 1 107 ? 0.851 8.329 6.706 1.00 94.56 107 GLN A CA 1
ATOM 859 C C . GLN A 1 107 ? -0.249 7.372 7.186 1.00 94.56 107 GLN A C 1
ATOM 861 O O . GLN A 1 107 ? -1.389 7.783 7.384 1.00 94.56 107 GLN A O 1
ATOM 866 N N . ASN A 1 108 ? 0.101 6.115 7.475 1.00 93.62 108 ASN A N 1
ATOM 867 C CA . ASN A 1 108 ? -0.836 5.151 8.056 1.00 93.62 108 ASN A CA 1
ATOM 868 C C . ASN A 1 108 ? -1.432 5.643 9.379 1.00 93.62 108 ASN A C 1
ATOM 870 O O . ASN A 1 108 ? -2.635 5.536 9.590 1.00 93.62 108 ASN A O 1
ATOM 874 N N . LEU A 1 109 ? -0.613 6.225 10.260 1.00 94.69 109 LEU A N 1
ATOM 875 C CA . LEU A 1 109 ? -1.093 6.793 11.521 1.00 94.69 109 LEU A CA 1
ATOM 876 C C . LEU A 1 109 ? -2.059 7.963 11.303 1.00 94.69 109 LEU A C 1
ATOM 878 O O . LEU A 1 109 ? -3.038 8.076 12.037 1.00 94.69 109 LEU A O 1
ATOM 882 N N . GLN A 1 110 ? -1.823 8.806 10.294 1.00 93.94 110 GLN A N 1
ATOM 883 C CA . GLN A 1 110 ? -2.752 9.882 9.935 1.00 93.94 110 GLN A CA 1
ATOM 884 C C . GLN A 1 110 ? -4.093 9.319 9.451 1.00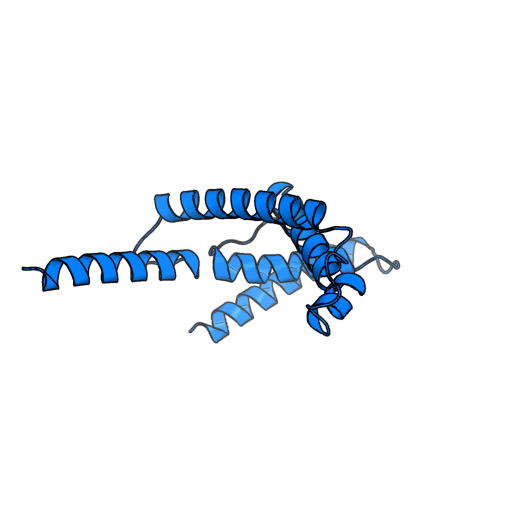 93.94 110 GLN A C 1
ATOM 886 O O . GLN A 1 110 ? -5.148 9.777 9.886 1.00 93.94 110 GLN A O 1
ATOM 891 N N . LEU A 1 111 ? -4.068 8.284 8.608 1.00 92.94 111 LEU A N 1
ATOM 892 C CA . LEU A 1 111 ? -5.279 7.612 8.143 1.00 92.94 111 LEU A CA 1
ATOM 893 C C . LEU A 1 111 ? -6.038 6.933 9.293 1.00 92.94 111 LEU A C 1
ATOM 895 O O . LEU A 1 111 ? -7.249 7.097 9.413 1.00 92.94 111 LEU A O 1
ATOM 899 N N . PHE A 1 112 ? -5.330 6.267 10.207 1.00 93.31 112 PHE A N 1
ATOM 900 C CA . PHE A 1 112 ? -5.931 5.689 11.409 1.00 93.31 112 PHE A CA 1
ATOM 901 C C . PHE A 1 112 ? -6.550 6.744 12.334 1.00 93.31 112 PHE A C 1
ATOM 903 O O . PHE A 1 112 ? -7.597 6.478 12.919 1.00 93.31 112 PHE A O 1
ATOM 910 N N . SER A 1 113 ? -5.944 7.931 12.464 1.00 94.25 113 SER A N 1
ATOM 911 C CA . SER A 1 113 ? -6.533 9.033 13.241 1.00 94.25 113 SER A CA 1
ATOM 912 C C . SER A 1 113 ? -7.866 9.477 12.642 1.00 94.25 113 SER A C 1
ATOM 914 O O . SER A 1 113 ? -8.870 9.495 13.350 1.00 94.25 113 SER A O 1
ATOM 916 N N . ARG A 1 114 ? -7.896 9.719 11.322 1.00 93.00 114 ARG A N 1
ATOM 917 C CA . ARG A 1 114 ? -9.115 10.101 10.585 1.00 93.00 114 ARG A CA 1
ATOM 918 C C . ARG A 1 114 ? -10.229 9.059 10.744 1.00 93.00 114 ARG A C 1
ATOM 920 O O . ARG A 1 114 ? -11.382 9.403 11.001 1.00 93.00 114 ARG A O 1
ATOM 927 N N . LEU A 1 115 ? -9.886 7.772 10.646 1.00 93.00 115 LEU A N 1
ATOM 928 C CA . LEU A 1 115 ? -10.843 6.680 10.850 1.00 93.00 115 LEU A CA 1
ATOM 929 C C . LEU A 1 115 ? -11.359 6.633 12.290 1.00 93.00 115 LEU A C 1
ATOM 931 O O . LEU A 1 115 ? -12.557 6.462 12.499 1.00 93.00 115 LEU A O 1
ATOM 935 N N . LYS A 1 116 ? -10.486 6.839 13.281 1.00 92.81 116 LYS A N 1
ATOM 936 C CA . LYS A 1 116 ? -10.867 6.860 14.697 1.00 92.81 116 LYS A CA 1
ATOM 937 C C . LYS A 1 116 ? -11.830 8.006 15.027 1.00 92.81 116 LYS A C 1
ATOM 939 O O . LYS A 1 116 ? -12.751 7.796 15.807 1.00 92.81 116 LYS A O 1
ATOM 944 N N . GLU A 1 117 ? -11.630 9.189 14.448 1.00 94.19 117 GLU A N 1
ATOM 945 C CA . GLU A 1 117 ? -12.508 10.359 14.636 1.00 94.19 117 GLU A CA 1
ATOM 946 C C . GLU A 1 117 ? -13.932 10.115 14.119 1.00 94.19 117 GLU A C 1
ATOM 948 O O . GLU A 1 117 ? -14.898 10.631 14.669 1.00 94.19 117 GLU A O 1
ATOM 953 N N . THR A 1 118 ? -14.060 9.285 13.086 1.00 93.38 118 THR A N 1
ATOM 954 C CA . THR A 1 118 ? -15.321 8.967 12.404 1.00 93.38 118 THR A CA 1
ATOM 955 C C . THR A 1 118 ? -15.832 7.558 12.733 1.00 93.38 118 THR A C 1
ATOM 957 O O . THR A 1 118 ? -16.670 7.011 12.018 1.00 93.38 118 THR A O 1
ATOM 960 N N . LEU A 1 119 ? -15.309 6.945 13.800 1.00 93.38 119 LEU A N 1
ATOM 961 C CA . LEU A 1 119 ? -15.609 5.567 14.175 1.00 93.38 119 LEU A CA 1
ATOM 962 C C . LEU A 1 119 ? -17.062 5.423 14.644 1.00 93.38 119 LEU A C 1
ATOM 964 O O . LEU A 1 119 ? -17.473 6.050 15.619 1.00 93.38 119 LEU A O 1
ATOM 968 N N . ASN A 1 120 ? -17.806 4.516 14.011 1.00 91.88 120 ASN A N 1
ATOM 969 C CA . ASN A 1 120 ? -19.131 4.103 14.460 1.00 91.88 120 ASN A CA 1
ATOM 970 C C . ASN A 1 120 ? -19.095 2.637 14.937 1.00 91.88 120 ASN A C 1
ATOM 972 O O . ASN A 1 120 ? -18.975 1.736 14.106 1.00 91.88 120 ASN A O 1
ATOM 976 N N . PRO A 1 121 ? -19.257 2.359 16.246 1.00 89.56 121 PRO A N 1
ATOM 977 C CA . PRO A 1 121 ? -19.237 0.992 16.767 1.00 89.56 121 PRO A CA 1
ATOM 978 C C . PRO A 1 121 ? -20.309 0.058 16.195 1.00 89.56 121 PRO A C 1
ATOM 980 O O . PRO A 1 121 ? -20.130 -1.156 16.226 1.00 89.56 121 PRO A O 1
ATOM 983 N N . GLN A 1 122 ? -21.405 0.609 15.667 1.00 88.31 122 GLN A N 1
ATOM 984 C CA . GLN A 1 122 ? -22.498 -0.166 15.073 1.00 88.31 122 GLN A CA 1
ATOM 985 C C . GLN A 1 122 ? -22.260 -0.499 13.595 1.00 88.31 122 GLN A C 1
ATOM 987 O O . GLN A 1 122 ? -22.937 -1.362 13.043 1.00 88.31 122 GLN A O 1
ATOM 992 N N . MET A 1 123 ? -21.308 0.173 12.943 1.00 88.75 123 MET A N 1
ATOM 993 C CA . MET A 1 123 ? -21.037 0.017 11.517 1.00 88.75 123 MET A CA 1
ATOM 994 C C . MET A 1 123 ? -19.536 0.141 11.251 1.00 88.75 123 MET A C 1
ATOM 996 O O . MET A 1 123 ? -19.006 1.236 11.074 1.00 88.75 123 MET A O 1
ATOM 1000 N N . CYS A 1 124 ? -18.849 -1.001 11.220 1.00 88.94 124 CYS A N 1
ATOM 1001 C CA . CYS A 1 124 ? -17.431 -1.059 10.877 1.00 88.94 124 CYS A CA 1
ATOM 1002 C C . CYS A 1 124 ? -17.256 -0.952 9.360 1.00 88.94 124 CYS A C 1
ATOM 1004 O O . CYS A 1 124 ? -17.772 -1.793 8.627 1.00 88.94 124 CYS A O 1
ATOM 1006 N N . ARG A 1 125 ? -16.497 0.047 8.899 1.00 91.25 125 ARG A N 1
ATOM 1007 C CA . ARG A 1 125 ? -16.222 0.254 7.467 1.00 91.25 125 ARG A CA 1
ATOM 1008 C C . ARG A 1 125 ? -15.172 -0.712 6.930 1.00 91.25 125 ARG A C 1
ATOM 1010 O O . ARG A 1 125 ? -15.260 -1.158 5.796 1.00 91.25 125 ARG A O 1
ATOM 1017 N N . GLY A 1 126 ? -14.184 -1.043 7.756 1.00 92.06 126 GLY A N 1
ATOM 1018 C CA . GLY A 1 126 ? -13.070 -1.907 7.386 1.00 92.06 126 GLY A CA 1
ATOM 1019 C C . GLY A 1 126 ? -12.400 -2.536 8.600 1.00 92.06 126 GLY A C 1
ATOM 1020 O O . GLY A 1 126 ? -12.872 -2.422 9.738 1.00 92.06 126 GLY A O 1
ATOM 1021 N N . PHE A 1 127 ? -11.274 -3.201 8.360 1.00 93.00 127 PHE A N 1
ATOM 1022 C CA . PHE A 1 127 ? -10.529 -3.906 9.401 1.00 93.00 127 PHE A CA 1
ATOM 1023 C C . PHE A 1 127 ? -10.096 -2.997 10.562 1.00 93.00 127 PHE A C 1
ATOM 1025 O O . PHE A 1 127 ? -10.168 -3.407 11.721 1.00 93.00 127 PHE A O 1
ATOM 1032 N N . VAL A 1 128 ? -9.669 -1.762 10.274 1.00 94.25 128 VAL A N 1
ATOM 1033 C CA . VAL A 1 128 ? -9.231 -0.806 11.306 1.00 94.25 128 VAL A CA 1
ATOM 1034 C C . VAL A 1 128 ? -10.360 -0.493 12.286 1.00 94.25 128 VAL A C 1
ATOM 1036 O O . VAL A 1 128 ? -10.140 -0.551 13.495 1.00 94.25 128 VAL A O 1
ATOM 1039 N N . ASP A 1 129 ? -11.571 -0.228 11.795 1.00 94.56 129 ASP A N 1
ATOM 1040 C CA . ASP A 1 129 ? -12.732 0.027 12.653 1.00 94.56 129 ASP A CA 1
ATOM 1041 C C . ASP A 1 129 ? -13.051 -1.186 13.525 1.00 94.56 129 ASP A C 1
ATOM 1043 O O . ASP A 1 129 ? -13.189 -1.054 14.740 1.00 94.56 129 ASP A O 1
ATOM 1047 N N . ALA A 1 130 ? -13.096 -2.380 12.923 1.00 93.31 130 ALA A N 1
ATOM 1048 C CA . ALA A 1 130 ? -13.361 -3.618 13.651 1.00 93.31 130 ALA A CA 1
ATOM 1049 C C . ALA A 1 130 ? -12.332 -3.846 14.772 1.00 93.31 130 ALA A C 1
ATOM 1051 O O . ALA A 1 130 ? -12.687 -4.229 15.892 1.00 93.31 130 ALA A O 1
ATOM 1052 N N . PHE A 1 131 ? -11.057 -3.554 14.499 1.00 94.00 131 PHE A N 1
ATOM 1053 C CA . PHE A 1 131 ? -9.994 -3.614 15.495 1.00 94.00 131 PHE A CA 1
ATOM 1054 C C . PHE A 1 131 ? -10.183 -2.575 16.612 1.00 94.00 131 PHE A C 1
ATOM 1056 O O . PHE A 1 131 ? -10.056 -2.915 17.791 1.00 94.00 131 PHE A O 1
ATOM 1063 N N . LEU A 1 132 ? -10.512 -1.324 16.272 1.00 93.56 132 LEU A N 1
ATOM 1064 C CA . LEU A 1 132 ? -10.734 -0.250 17.247 1.00 93.56 132 LEU A CA 1
ATOM 1065 C C . LEU A 1 132 ? -11.935 -0.537 18.159 1.00 93.56 132 LEU A C 1
ATOM 1067 O O . LEU A 1 132 ? -11.809 -0.400 19.376 1.00 93.56 132 LEU A O 1
ATOM 1071 N N . VAL A 1 133 ? -13.056 -1.003 17.602 1.00 94.00 133 VAL A N 1
ATOM 1072 C CA . VAL A 1 133 ? -14.249 -1.406 18.368 1.00 94.00 133 VAL A CA 1
ATOM 1073 C C . VAL A 1 133 ? -13.917 -2.559 19.309 1.00 94.00 133 VAL A C 1
ATOM 1075 O O . VAL A 1 133 ? -14.231 -2.517 20.501 1.00 94.00 133 VAL A O 1
ATOM 1078 N N . ARG A 1 134 ? -13.213 -3.586 18.813 1.00 92.75 134 ARG A N 1
ATOM 1079 C CA . ARG A 1 134 ? -12.786 -4.712 19.652 1.00 92.75 134 ARG A CA 1
ATOM 1080 C C . ARG A 1 134 ? -11.877 -4.254 20.792 1.00 92.75 134 ARG A C 1
ATOM 1082 O O . ARG A 1 134 ? -12.042 -4.734 21.912 1.00 92.75 134 ARG A O 1
ATOM 1089 N N . LYS A 1 135 ? -10.947 -3.333 20.525 1.00 92.38 135 LYS A N 1
ATOM 1090 C CA . LYS A 1 135 ? -10.056 -2.764 21.541 1.00 92.38 135 LYS A CA 1
ATOM 1091 C C . LYS A 1 135 ? -10.840 -2.026 22.634 1.00 92.38 135 LYS A C 1
ATOM 1093 O O . LYS A 1 135 ? -10.611 -2.310 23.806 1.00 92.38 135 LYS A O 1
ATOM 1098 N N . GLN A 1 136 ? -11.785 -1.158 22.266 1.00 90.00 136 GLN A N 1
ATOM 1099 C CA . GLN A 1 136 ? -12.635 -0.434 23.224 1.00 90.00 136 GLN A CA 1
ATOM 1100 C C . GLN A 1 136 ? -13.433 -1.394 24.117 1.00 90.00 136 GLN A C 1
ATOM 1102 O O . GLN A 1 136 ? -13.435 -1.250 25.338 1.00 90.00 136 GLN A O 1
ATOM 1107 N N . ASN A 1 137 ? -14.031 -2.435 23.531 1.00 89.12 137 ASN A N 1
ATOM 1108 C CA . ASN A 1 137 ? -14.793 -3.436 24.284 1.00 89.12 137 ASN A CA 1
ATOM 1109 C C . ASN A 1 137 ? -13.930 -4.194 25.308 1.00 89.12 137 ASN A C 1
ATOM 1111 O O . ASN A 1 137 ? -14.393 -4.503 26.405 1.00 89.12 137 ASN A O 1
ATOM 1115 N N . LEU A 1 138 ? -12.670 -4.490 24.972 1.00 91.12 138 LEU A N 1
ATOM 1116 C CA . LEU A 1 138 ? -11.736 -5.145 25.894 1.00 91.12 138 LEU A CA 1
ATOM 1117 C C . LEU A 1 138 ? -11.271 -4.214 27.023 1.00 91.12 138 LEU A C 1
ATOM 1119 O O . LEU A 1 138 ? -11.055 -4.683 28.138 1.00 91.12 138 LEU A O 1
ATOM 1123 N N . GLU A 1 139 ? -11.109 -2.919 26.754 1.00 86.62 139 GLU A N 1
ATOM 1124 C CA . GLU A 1 139 ? -10.760 -1.920 27.774 1.00 86.62 139 GLU A CA 1
ATOM 1125 C C . GLU A 1 139 ? -11.907 -1.727 28.778 1.00 86.62 139 GLU A C 1
ATOM 1127 O O . GLU A 1 139 ? -11.671 -1.768 29.985 1.00 86.62 139 GLU A O 1
ATOM 1132 N N . VAL A 1 140 ? -13.154 -1.641 28.298 1.00 80.00 140 VAL A N 1
ATOM 1133 C CA . VAL A 1 140 ? -14.354 -1.607 29.154 1.00 80.00 140 VAL A CA 1
ATOM 1134 C C . VAL A 1 140 ? -14.486 -2.894 29.973 1.00 80.00 140 VAL A C 1
ATOM 1136 O O . VAL A 1 140 ? -14.713 -2.837 31.178 1.00 80.00 140 VAL A O 1
ATOM 1139 N N . GLY A 1 141 ? -14.275 -4.060 29.355 1.00 73.38 141 GLY A N 1
ATOM 1140 C CA . GLY A 1 141 ? -14.321 -5.345 30.057 1.00 73.38 141 GLY A CA 1
ATOM 1141 C C . GLY A 1 141 ? -13.286 -5.461 31.182 1.00 73.38 141 GLY A C 1
ATOM 1142 O O . GLY A 1 141 ? -13.602 -5.973 32.250 1.00 73.38 141 GLY A O 1
ATOM 1143 N N . LYS A 1 142 ? -12.067 -4.938 30.991 1.00 70.44 142 LYS A N 1
ATOM 1144 C CA . LYS A 1 142 ? -11.040 -4.903 32.049 1.00 70.44 142 LYS A CA 1
ATOM 1145 C C . LYS A 1 142 ? -11.423 -3.984 33.206 1.00 70.44 142 LYS A C 1
ATOM 1147 O O . LYS A 1 142 ? -11.179 -4.341 34.354 1.00 70.44 142 LYS A O 1
ATOM 1152 N N . LEU A 1 143 ? -12.033 -2.835 32.916 1.00 65.44 143 LEU A N 1
ATOM 1153 C CA . LEU A 1 143 ? -12.512 -1.920 33.952 1.00 65.44 143 LEU A CA 1
ATOM 1154 C C . LEU A 1 143 ? -13.599 -2.571 34.815 1.00 65.44 143 LEU A C 1
ATOM 1156 O O . LEU A 1 143 ? -13.556 -2.427 36.027 1.00 65.44 143 LEU A O 1
ATOM 1160 N N . ILE A 1 144 ? -14.508 -3.349 34.220 1.00 63.41 144 ILE A N 1
ATOM 1161 C CA . ILE A 1 144 ? -15.595 -4.026 34.950 1.00 63.41 144 ILE A CA 1
ATOM 1162 C C . ILE A 1 144 ? -15.083 -5.166 35.850 1.00 63.41 144 ILE A C 1
ATOM 1164 O O . ILE A 1 144 ? -15.669 -5.410 36.892 1.00 63.41 144 ILE A O 1
ATOM 1168 N N . ILE A 1 145 ? -13.988 -5.848 35.491 1.00 65.25 145 ILE A N 1
ATOM 1169 C CA . ILE A 1 145 ? -13.426 -6.970 36.281 1.00 65.25 145 ILE A CA 1
ATOM 1170 C C . ILE A 1 145 ? -12.557 -6.475 37.461 1.00 65.25 145 ILE A C 1
ATOM 1172 O O . ILE A 1 145 ? -12.154 -7.263 38.311 1.00 65.25 145 ILE A O 1
ATOM 1176 N N . THR A 1 146 ? -12.245 -5.176 37.521 1.00 59.47 146 THR A N 1
ATOM 1177 C CA . THR A 1 146 ? -11.377 -4.592 38.567 1.00 59.47 146 THR A CA 1
ATOM 1178 C C . THR A 1 146 ? -12.174 -3.950 39.721 1.00 59.47 146 THR A C 1
ATOM 1180 O O . THR A 1 146 ? -11.574 -3.362 40.620 1.00 59.47 146 THR A O 1
ATOM 1183 N N . TYR A 1 147 ? -13.504 -4.084 39.719 1.00 47.06 147 TYR A N 1
ATOM 1184 C CA . TYR A 1 147 ? -14.421 -3.707 40.805 1.00 47.06 147 TYR A CA 1
ATOM 1185 C C . TYR A 1 147 ? -15.240 -4.923 41.243 1.00 47.06 147 TYR A C 1
ATOM 1187 O O . TYR A 1 147 ? -15.653 -4.938 42.423 1.00 47.06 147 TYR A O 1
#

Secondary structure (DSSP, 8-state):
-HHHHHHHHHHHHHHHHHHHHHTTTT-----HHHHHHHHHHHHHHHHHS----TT-HHHHHHHHHHHHHHHHHTSHHHHHHHH-GGG----TTHHHHHHHHHHHHHHHHHHHHHHHHT--TT---SHHHHHHHHHHHHHHHHHHHT-

Foldseek 3Di:
DVVVVLVVLLVVLVVVLVVVVVVCVPDDDDCVLSVLLSVQQSVCCAALLDGDDSPPPLSSLLSVLVVVLVCLCVDPQNVVCVVPVPPPDSSPCVVVNVVSVVVNVVSVVVSLVVCVVVADLVDDSHDSNVVVNVVVVVVVVVVVVVD

Radius of gyration: 19.76 Å; Cα contacts (8 Å, |Δi|>4): 93; chains: 1; bounding box: 50×29×68 Å